Protein AF-A0A952A9D6-F1 (afdb_monomer_lite)

pLDDT: mean 92.49, std 7.64, range [70.94, 98.56]

Secondary structure (DSSP, 8-state):
-HHHHHHHHHGGGTTHHHHHHHHHHHHHHHHTTS-SSS-TTTTTPPB----SSSSS-TT-B-HHHHHHHHHHHHHHHT-

Structure (mmCIF, N/CA/C/O backbone):
data_AF-A0A952A9D6-F1
#
_entry.id   AF-A0A952A9D6-F1
#
loop_
_atom_site.group_PDB
_atom_site.id
_atom_site.type_symbol
_atom_site.label_atom_id
_atom_site.label_alt_id
_atom_site.label_comp_id
_atom_site.label_asym_id
_atom_site.label_entity_id
_atom_site.label_seq_id
_atom_site.pdbx_PDB_ins_code
_atom_site.Cartn_x
_atom_site.Cartn_y
_atom_site.Cartn_z
_atom_site.occupancy
_atom_site.B_iso_or_equiv
_atom_site.auth_seq_id
_atom_site.auth_comp_id
_atom_site.auth_asym_id
_atom_site.auth_atom_id
_atom_site.pdbx_PDB_model_num
ATOM 1 N N . VAL A 1 1 ? 2.201 -3.372 0.597 1.00 85.06 1 VAL A N 1
ATOM 2 C CA . VAL A 1 1 ? 2.582 -1.975 0.906 1.00 85.06 1 VAL A CA 1
ATOM 3 C C . VAL A 1 1 ? 4.058 -1.720 0.617 1.00 85.06 1 VAL A C 1
ATOM 5 O O . VAL A 1 1 ? 4.328 -1.162 -0.433 1.00 85.06 1 VAL A O 1
ATOM 8 N N . GLN A 1 2 ? 5.015 -2.253 1.390 1.00 93.06 2 GLN A N 1
ATOM 9 C CA . GLN 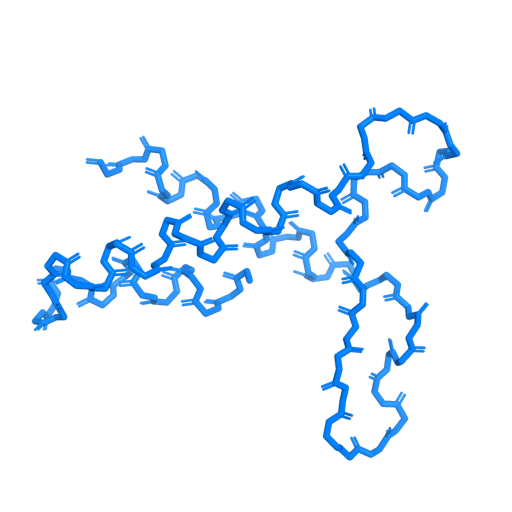A 1 2 ? 6.461 -2.081 1.133 1.00 93.06 2 GLN A CA 1
ATOM 10 C C . GLN A 1 2 ? 6.904 -2.566 -0.263 1.00 93.06 2 GLN A C 1
ATOM 12 O O . GLN A 1 2 ? 7.700 -1.915 -0.932 1.00 93.06 2 GLN A O 1
ATOM 17 N N . VAL A 1 3 ? 6.358 -3.694 -0.736 1.00 96.06 3 VAL A N 1
ATOM 18 C CA . VAL A 1 3 ? 6.650 -4.207 -2.088 1.00 96.06 3 VAL A CA 1
ATOM 19 C C . VAL A 1 3 ? 6.190 -3.228 -3.170 1.00 96.06 3 VAL A C 1
ATOM 21 O O . VAL A 1 3 ? 6.928 -2.985 -4.113 1.00 96.06 3 VAL A O 1
ATOM 24 N N . ALA A 1 4 ? 5.005 -2.627 -3.027 1.00 97.44 4 ALA A N 1
ATOM 25 C CA . ALA A 1 4 ? 4.492 -1.667 -4.004 1.00 97.44 4 ALA A CA 1
ATOM 26 C C . ALA A 1 4 ? 5.359 -0.399 -4.052 1.00 97.44 4 ALA A C 1
ATOM 28 O O . ALA A 1 4 ? 5.729 0.045 -5.131 1.00 97.44 4 ALA A O 1
ATOM 29 N N . GLU A 1 5 ? 5.759 0.127 -2.890 1.00 97.25 5 GLU A N 1
ATOM 30 C CA . GLU A 1 5 ? 6.728 1.227 -2.795 1.00 97.25 5 GLU A CA 1
ATOM 31 C C . GLU A 1 5 ? 8.062 0.885 -3.482 1.00 97.25 5 GLU A C 1
ATOM 33 O O . GLU A 1 5 ? 8.568 1.670 -4.281 1.00 97.25 5 GLU A O 1
ATOM 38 N N . SER A 1 6 ? 8.588 -0.323 -3.246 1.00 98.06 6 SER A N 1
ATOM 39 C CA . SER A 1 6 ? 9.825 -0.797 -3.882 1.00 98.06 6 SER A CA 1
ATOM 40 C C . SER A 1 6 ? 9.685 -0.895 -5.406 1.00 98.06 6 SER A C 1
ATOM 42 O O . SER A 1 6 ? 10.606 -0.533 -6.132 1.00 98.06 6 SER A O 1
ATOM 44 N N . LEU A 1 7 ? 8.528 -1.340 -5.909 1.00 98.50 7 LEU A N 1
ATOM 45 C CA . LEU A 1 7 ? 8.252 -1.393 -7.347 1.00 98.50 7 LEU A CA 1
ATOM 46 C C . LEU A 1 7 ? 8.240 0.006 -7.972 1.00 98.50 7 LEU A C 1
ATOM 48 O O . LEU A 1 7 ? 8.830 0.191 -9.033 1.00 98.50 7 LEU A O 1
ATOM 52 N N . PHE A 1 8 ? 7.633 0.996 -7.314 1.00 98.44 8 PHE A N 1
ATOM 53 C CA . PHE A 1 8 ? 7.653 2.378 -7.802 1.00 98.44 8 PHE A CA 1
ATOM 54 C C . PHE A 1 8 ? 9.059 2.974 -7.806 1.00 98.44 8 PHE A C 1
ATOM 56 O O . PHE A 1 8 ? 9.425 3.646 -8.765 1.00 98.44 8 PHE A O 1
ATOM 63 N N . TYR A 1 9 ? 9.867 2.683 -6.784 1.00 97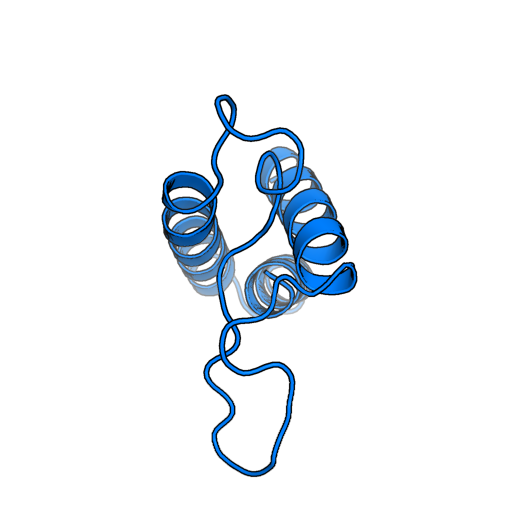.81 9 TYR A N 1
ATOM 64 C CA . TYR A 1 9 ? 11.267 3.107 -6.738 1.00 97.81 9 TYR A CA 1
ATOM 65 C C . TYR A 1 9 ? 12.108 2.485 -7.866 1.00 97.81 9 TYR A C 1
ATOM 67 O O . TYR A 1 9 ? 12.934 3.159 -8.477 1.00 97.81 9 TYR A O 1
ATOM 75 N N . LEU A 1 10 ? 11.892 1.200 -8.162 1.00 98.31 10 LEU A N 1
ATOM 76 C CA . LEU A 1 10 ? 12.652 0.460 -9.174 1.00 98.31 10 LEU A CA 1
ATOM 77 C C . LEU A 1 10 ? 12.171 0.707 -10.611 1.00 98.31 10 LEU A C 1
ATOM 79 O O . LEU A 1 10 ? 12.940 0.500 -11.551 1.00 98.31 10 LEU A O 1
ATOM 83 N N . ALA A 1 11 ? 10.928 1.151 -10.806 1.00 98.31 11 ALA A N 1
ATOM 84 C CA . ALA A 1 11 ? 10.369 1.439 -12.125 1.00 98.31 11 ALA A CA 1
ATOM 85 C C . ALA A 1 11 ? 11.264 2.365 -12.985 1.00 98.31 11 ALA A C 1
ATOM 87 O O . ALA A 1 11 ? 11.632 1.944 -14.086 1.00 98.31 11 ALA A O 1
ATOM 88 N N . PRO A 1 12 ? 11.713 3.550 -12.513 1.00 97.19 12 PRO A N 1
ATOM 89 C CA . PRO A 1 12 ? 12.612 4.414 -13.287 1.00 97.19 12 PRO A CA 1
ATOM 90 C C . PRO A 1 12 ? 14.047 3.875 -13.411 1.00 97.19 12 PRO A C 1
ATOM 92 O O . PRO A 1 12 ? 14.810 4.369 -14.236 1.00 97.19 12 PRO A O 1
ATOM 95 N N . LEU A 1 13 ? 14.430 2.864 -12.622 1.00 98.00 13 LEU A N 1
ATOM 96 C CA . LEU A 1 13 ? 15.774 2.268 -12.612 1.00 98.00 13 LEU A CA 1
ATOM 97 C C . LEU A 1 13 ? 15.906 1.045 -13.538 1.00 98.00 13 LEU A C 1
ATOM 99 O O . LEU A 1 13 ? 16.903 0.329 -13.478 1.00 98.00 13 LEU A O 1
ATOM 103 N N . GLY A 1 14 ? 14.906 0.796 -14.388 1.00 96.19 14 GLY A N 1
ATOM 104 C CA . GLY A 1 14 ? 14.901 -0.305 -15.356 1.00 96.19 14 GLY A CA 1
ATOM 105 C C . GLY A 1 14 ? 13.755 -1.305 -15.187 1.00 96.19 14 GLY A C 1
ATOM 106 O O . GLY A 1 14 ? 13.620 -2.197 -16.018 1.00 96.19 14 GLY A O 1
ATOM 107 N N . GLY A 1 15 ? 12.907 -1.159 -14.161 1.00 96.38 15 GLY A N 1
ATOM 108 C CA . GLY A 1 15 ? 11.697 -1.979 -13.999 1.00 96.38 15 GLY A CA 1
ATOM 109 C C . GLY A 1 15 ? 10.566 -1.630 -14.979 1.00 96.38 15 GLY A C 1
ATOM 110 O O . GLY A 1 15 ? 9.772 -2.497 -15.344 1.00 96.38 15 GLY A O 1
ATOM 111 N N . GLY A 1 16 ? 10.502 -0.371 -15.426 1.00 97.56 16 GLY A N 1
ATOM 112 C CA . GLY A 1 16 ? 9.549 0.120 -16.424 1.00 97.56 16 GLY A CA 1
ATOM 113 C C . GLY A 1 16 ? 8.078 0.085 -15.989 1.00 97.56 16 GLY A C 1
ATOM 114 O O . GLY A 1 16 ? 7.739 -0.099 -14.816 1.00 97.56 16 GLY A O 1
ATOM 115 N N . ASP A 1 17 ? 7.183 0.241 -16.967 1.00 98.12 17 ASP A N 1
ATOM 116 C CA . ASP A 1 17 ? 5.735 0.376 -16.743 1.00 98.12 17 ASP A CA 1
ATOM 117 C C . ASP A 1 17 ? 5.098 -0.856 -16.090 1.00 98.12 17 ASP A C 1
ATOM 119 O O . ASP A 1 17 ? 4.104 -0.742 -15.369 1.00 98.12 17 ASP A O 1
ATOM 123 N N . GLY A 1 18 ? 5.686 -2.041 -16.285 1.00 98.25 18 GLY A N 1
ATOM 124 C CA . GLY A 1 18 ? 5.223 -3.271 -15.642 1.00 98.25 18 GLY A CA 1
ATOM 125 C C . GLY A 1 18 ? 5.278 -3.187 -14.114 1.00 98.25 18 GLY A C 1
ATOM 126 O O . GLY A 1 18 ? 4.355 -3.638 -13.434 1.0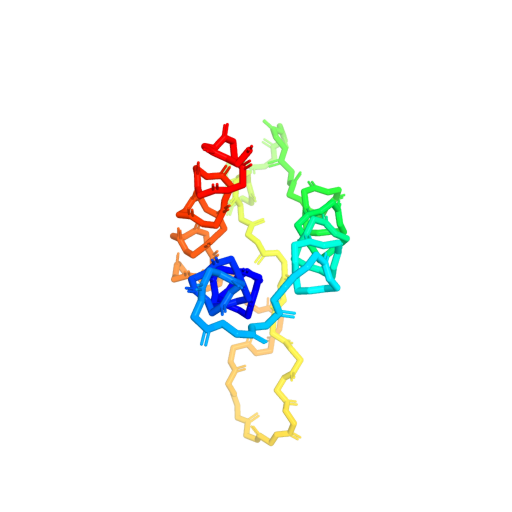0 98.25 18 GLY A O 1
ATOM 127 N N . PHE A 1 19 ? 6.314 -2.550 -13.561 1.00 98.50 19 PHE A N 1
ATOM 128 C CA . PHE A 1 19 ? 6.450 -2.358 -12.116 1.00 98.50 19 PHE A CA 1
ATOM 129 C C . PHE A 1 19 ? 5.454 -1.323 -11.594 1.00 98.50 19 PHE A C 1
ATOM 131 O O . PHE A 1 19 ? 4.853 -1.532 -10.539 1.00 98.50 19 PHE A O 1
ATOM 138 N N . VAL A 1 20 ? 5.210 -0.253 -12.358 1.00 98.50 20 VAL A N 1
ATOM 139 C CA . VAL A 1 20 ? 4.171 0.737 -12.033 1.00 98.50 20 VAL A CA 1
ATOM 140 C C . VAL A 1 20 ? 2.795 0.074 -11.989 1.00 98.50 20 VAL A C 1
ATOM 142 O O . VAL A 1 20 ? 2.063 0.237 -11.012 1.00 98.50 20 VAL A O 1
ATOM 145 N N . ALA A 1 21 ? 2.449 -0.714 -13.010 1.00 98.56 21 ALA A N 1
ATOM 146 C CA . ALA A 1 21 ? 1.172 -1.418 -13.083 1.00 98.56 21 ALA A CA 1
ATOM 147 C C . ALA A 1 21 ? 0.995 -2.403 -11.915 1.00 98.56 21 ALA A C 1
ATOM 149 O O . ALA A 1 21 ? -0.048 -2.403 -11.255 1.00 98.56 21 ALA A O 1
ATOM 150 N N . ALA A 1 22 ? 2.030 -3.192 -11.608 1.00 98.56 22 ALA A N 1
ATOM 151 C CA . ALA A 1 22 ? 2.015 -4.118 -10.481 1.00 98.56 22 ALA A CA 1
ATOM 152 C C . ALA A 1 22 ? 1.859 -3.387 -9.135 1.00 98.56 22 ALA A C 1
ATOM 154 O O . ALA A 1 22 ? 1.009 -3.764 -8.327 1.00 98.56 22 ALA A O 1
ATOM 155 N N . GLY A 1 23 ? 2.617 -2.309 -8.906 1.00 98.31 23 GLY A N 1
ATOM 156 C CA . GLY A 1 23 ? 2.527 -1.500 -7.689 1.00 98.31 23 GLY A CA 1
ATOM 157 C C . GLY A 1 23 ? 1.138 -0.883 -7.490 1.00 98.31 23 GLY A C 1
ATOM 158 O O . GLY A 1 23 ? 0.563 -1.010 -6.406 1.00 98.31 23 GLY A O 1
ATOM 159 N N . LYS A 1 24 ? 0.548 -0.306 -8.550 1.00 98.50 24 LYS A N 1
ATOM 160 C CA . LYS A 1 24 ? -0.828 0.229 -8.537 1.00 98.50 24 LYS A CA 1
ATOM 161 C C . LYS A 1 24 ? -1.848 -0.856 -8.184 1.00 98.50 24 LYS A C 1
ATOM 163 O O . LYS A 1 24 ? -2.714 -0.636 -7.338 1.00 98.50 24 LYS A O 1
ATOM 168 N N . GLY A 1 25 ? -1.716 -2.052 -8.763 1.00 98.50 25 GLY A N 1
ATOM 169 C CA . GLY A 1 25 ? -2.580 -3.196 -8.452 1.00 98.50 25 GLY A CA 1
ATOM 170 C C . GLY A 1 25 ? -2.495 -3.638 -6.986 1.00 98.50 25 GLY A C 1
ATOM 171 O O . GLY A 1 25 ? -3.522 -3.837 -6.332 1.00 98.50 25 GLY A O 1
ATOM 172 N N . LEU A 1 26 ? -1.280 -3.730 -6.438 1.00 97.25 26 LEU A N 1
ATOM 173 C CA . LEU A 1 26 ? -1.061 -4.078 -5.031 1.00 97.25 26 LEU A CA 1
ATOM 174 C C . LEU A 1 26 ? -1.669 -3.037 -4.082 1.00 97.25 26 LEU A C 1
ATOM 176 O O . LEU A 1 26 ? -2.337 -3.400 -3.113 1.00 97.25 26 LEU A O 1
ATOM 180 N N . ASN A 1 27 ? -1.475 -1.748 -4.359 1.00 97.62 27 ASN A N 1
ATOM 181 C CA . ASN A 1 27 ? -2.050 -0.684 -3.542 1.00 97.62 27 ASN A CA 1
ATOM 182 C C . ASN A 1 27 ? -3.573 -0.629 -3.641 1.00 97.62 27 ASN A C 1
ATOM 184 O O . ASN A 1 27 ? -4.233 -0.470 -2.615 1.00 97.62 27 ASN A O 1
ATOM 188 N N . ALA A 1 28 ? -4.147 -0.827 -4.831 1.00 97.56 28 ALA A N 1
ATOM 189 C CA . ALA A 1 28 ? -5.593 -0.933 -5.002 1.00 97.56 28 ALA A CA 1
ATOM 190 C C . ALA A 1 28 ? -6.183 -2.061 -4.140 1.00 97.56 28 ALA A C 1
ATOM 192 O O . ALA A 1 28 ? -7.191 -1.861 -3.458 1.00 97.56 28 ALA A O 1
ATOM 193 N N . PHE A 1 29 ? -5.522 -3.223 -4.099 1.00 96.00 29 PHE A N 1
ATOM 194 C CA . PHE A 1 29 ? -5.929 -4.319 -3.223 1.00 96.00 29 PHE A CA 1
ATOM 195 C C . PHE A 1 29 ? -5.806 -3.970 -1.735 1.00 96.00 29 PHE A C 1
ATOM 197 O O . PHE A 1 29 ? -6.700 -4.303 -0.966 1.00 96.00 29 PHE A O 1
ATOM 204 N N . VAL A 1 30 ? -4.739 -3.302 -1.298 1.00 94.88 30 VAL A N 1
ATOM 205 C CA . VAL A 1 30 ? -4.596 -2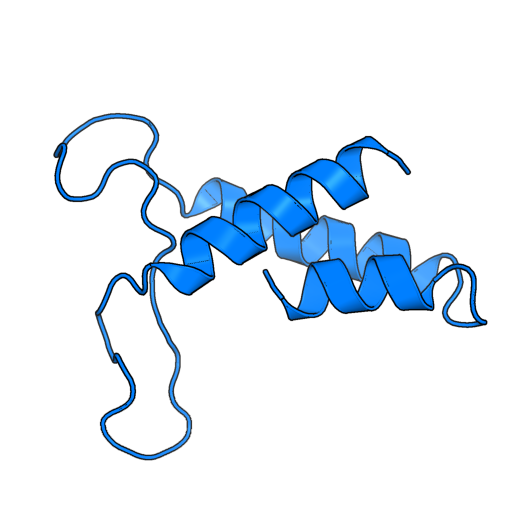.953 0.125 1.00 94.88 30 VAL A CA 1
ATOM 206 C C . VAL A 1 30 ? -5.600 -1.876 0.545 1.00 94.88 30 VAL A C 1
ATOM 208 O O . VAL A 1 30 ? -6.188 -1.979 1.613 1.00 94.88 30 VAL A O 1
ATOM 211 N N . ARG A 1 31 ? -5.868 -0.862 -0.286 1.00 95.44 31 ARG A N 1
ATOM 212 C CA . ARG A 1 31 ? -6.812 0.220 0.059 1.00 95.44 31 ARG A CA 1
ATOM 213 C C . ARG A 1 31 ? -8.205 -0.304 0.398 1.00 95.44 31 ARG A C 1
ATOM 215 O O . ARG A 1 31 ? -8.790 0.130 1.382 1.00 95.44 31 ARG A O 1
ATOM 222 N N . ARG A 1 32 ? -8.709 -1.290 -0.355 1.00 95.12 32 ARG A N 1
ATOM 223 C CA . ARG A 1 32 ? -10.013 -1.926 -0.070 1.00 95.12 32 ARG A CA 1
ATOM 224 C C . ARG A 1 32 ? -10.033 -2.742 1.227 1.00 95.12 32 ARG A C 1
ATOM 226 O O . ARG A 1 32 ? -11.099 -3.222 1.610 1.00 95.12 32 ARG A O 1
ATOM 233 N N . THR A 1 33 ? -8.884 -2.961 1.872 1.00 92.44 33 THR A N 1
ATOM 234 C CA . THR A 1 33 ? -8.806 -3.667 3.154 1.00 92.44 33 THR A CA 1
ATOM 235 C C . THR A 1 33 ? -8.629 -2.751 4.361 1.00 92.44 33 THR A C 1
ATOM 237 O O . THR A 1 33 ? -8.635 -3.247 5.483 1.00 92.44 33 THR A O 1
ATOM 240 N N . ILE A 1 34 ? -8.512 -1.438 4.180 1.00 94.56 34 ILE A N 1
ATOM 241 C CA . ILE A 1 34 ? -8.371 -0.497 5.294 1.00 94.56 34 ILE A CA 1
ATOM 242 C C . ILE A 1 34 ? -9.759 0.032 5.660 1.00 94.56 34 ILE A C 1
ATOM 244 O O . ILE A 1 34 ? -10.483 0.530 4.800 1.00 94.56 34 ILE A O 1
ATOM 248 N N . ALA A 1 35 ? -10.141 -0.098 6.930 1.00 95.12 35 ALA A N 1
ATOM 249 C CA . ALA A 1 35 ? -11.354 0.534 7.442 1.00 95.12 35 ALA A CA 1
ATOM 250 C C . ALA A 1 35 ? -11.113 2.043 7.600 1.00 95.12 35 ALA A C 1
ATOM 252 O O . ALA A 1 35 ? -10.084 2.445 8.145 1.00 95.12 35 ALA A O 1
ATOM 253 N N . LEU A 1 36 ? -12.040 2.865 7.106 1.00 95.81 36 LEU A N 1
ATOM 254 C CA . LEU A 1 36 ? -11.978 4.330 7.217 1.00 95.81 36 LEU A CA 1
ATOM 255 C C . LEU A 1 36 ? -12.902 4.878 8.314 1.00 95.81 36 LEU A C 1
ATOM 257 O O . LEU A 1 36 ? -12.790 6.043 8.681 1.00 95.81 36 LEU A O 1
ATOM 261 N N . ASP A 1 37 ? -13.790 4.036 8.835 1.00 97.31 37 ASP A N 1
ATOM 262 C CA . ASP A 1 37 ? -14.732 4.316 9.909 1.00 97.31 37 ASP A CA 1
ATOM 263 C C . ASP A 1 37 ? -14.957 3.054 10.767 1.00 97.31 37 ASP A C 1
ATOM 265 O O . ASP A 1 37 ? -14.427 1.976 10.475 1.00 97.31 37 ASP A O 1
ATOM 269 N N . GLY A 1 38 ? -15.718 3.204 11.854 1.00 96.69 38 GLY A N 1
ATOM 270 C CA . GLY A 1 38 ? -16.041 2.121 12.781 1.00 96.69 38 GLY A CA 1
ATOM 271 C C . GLY A 1 38 ? -15.177 2.138 14.039 1.00 96.69 38 GLY A C 1
ATOM 272 O O . GLY A 1 38 ? -15.008 3.185 14.663 1.00 96.69 38 GLY A O 1
ATOM 273 N N . ASP A 1 39 ? -14.692 0.963 14.438 1.00 95.44 39 ASP A N 1
ATOM 274 C CA . ASP A 1 39 ? -13.919 0.771 15.667 1.00 95.44 39 ASP A CA 1
ATOM 275 C C . ASP A 1 39 ? -12.610 1.592 15.634 1.00 95.44 39 ASP A C 1
ATOM 277 O O . ASP A 1 39 ? -11.766 1.342 14.764 1.00 95.44 39 ASP A O 1
ATOM 281 N N . PRO A 1 40 ? -12.416 2.562 16.552 1.00 94.69 40 PRO A N 1
ATOM 282 C CA . PRO A 1 40 ? -11.241 3.430 16.555 1.00 94.69 40 PRO A CA 1
ATOM 283 C C . PRO A 1 40 ? -9.918 2.671 16.717 1.00 94.69 40 PRO A C 1
ATOM 285 O O . PRO A 1 40 ? -8.890 3.180 16.275 1.00 94.69 40 PRO A O 1
ATOM 288 N N . ASP A 1 41 ? -9.936 1.457 17.272 1.00 90.44 41 ASP A N 1
ATOM 289 C CA . ASP A 1 41 ? -8.736 0.628 17.414 1.00 90.44 41 ASP A CA 1
ATOM 290 C C . ASP A 1 41 ? -8.347 -0.080 16.100 1.00 90.44 41 ASP A C 1
ATOM 292 O O . ASP A 1 41 ? -7.246 -0.622 15.973 1.00 90.44 41 ASP A O 1
ATOM 296 N N . LEU A 1 42 ? -9.237 -0.071 15.099 1.00 90.94 42 LEU A N 1
ATOM 297 C CA . LEU A 1 42 ? -9.064 -0.752 13.811 1.00 90.94 42 LEU A CA 1
ATOM 298 C C . LEU A 1 42 ? -8.971 0.207 12.617 1.00 90.94 42 LEU A C 1
ATOM 300 O O . LEU A 1 42 ? -8.406 -0.161 11.579 1.00 90.94 42 LEU A O 1
ATOM 304 N N . VAL A 1 43 ? -9.538 1.413 12.728 1.00 94.69 43 VAL A N 1
ATOM 305 C CA . VAL A 1 43 ? -9.525 2.418 11.653 1.00 94.69 43 VAL A CA 1
ATOM 306 C C . VAL A 1 43 ? -8.089 2.766 11.255 1.00 94.69 43 VAL A C 1
ATOM 308 O O . VAL A 1 43 ? -7.218 2.997 12.088 1.00 94.69 43 VAL A O 1
ATOM 311 N N . GLY A 1 44 ? -7.823 2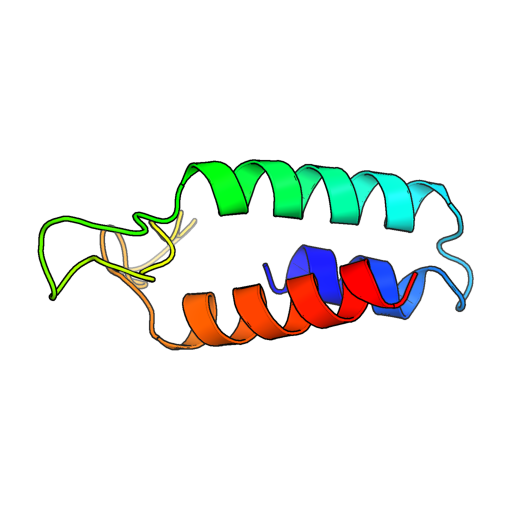.785 9.947 1.00 93.56 44 GLY A N 1
ATOM 312 C CA . GLY A 1 44 ? -6.487 3.037 9.396 1.00 93.56 44 GLY A CA 1
ATOM 313 C C . GLY A 1 44 ? -5.518 1.851 9.503 1.00 93.56 44 GLY A C 1
ATOM 314 O O . GLY A 1 44 ? -4.450 1.875 8.887 1.00 93.56 44 GLY A O 1
ATOM 315 N N . GLY A 1 45 ? -5.890 0.785 10.215 1.00 93.69 45 GLY A N 1
ATOM 316 C CA . GLY A 1 45 ? -5.103 -0.433 10.320 1.00 93.69 45 GLY A CA 1
ATOM 317 C C . GLY A 1 45 ? -5.024 -1.189 8.991 1.00 93.69 45 GLY A C 1
ATOM 318 O O . GLY A 1 45 ? -6.034 -1.475 8.343 1.00 93.69 45 GLY A O 1
ATOM 319 N N . VAL A 1 46 ? -3.811 -1.583 8.598 1.00 93.19 46 VAL A N 1
ATOM 320 C CA . VAL A 1 46 ? -3.595 -2.481 7.454 1.00 93.19 46 VAL A CA 1
ATOM 321 C C . VAL A 1 46 ? -3.696 -3.921 7.934 1.00 93.19 46 VAL A C 1
ATOM 323 O O . VAL A 1 46 ? -2.896 -4.367 8.756 1.00 93.19 46 VAL A O 1
ATOM 326 N N . ARG A 1 47 ? -4.696 -4.644 7.424 1.00 86.00 47 ARG A N 1
ATOM 327 C CA . ARG A 1 47 ? -4.986 -6.011 7.859 1.00 86.00 47 ARG A CA 1
ATOM 328 C C . ARG A 1 47 ? -3.889 -6.997 7.467 1.00 86.00 47 ARG A C 1
ATOM 330 O O . ARG A 1 47 ? -3.626 -7.193 6.282 1.00 86.00 47 ARG A O 1
ATOM 337 N N . GLY A 1 48 ? -3.410 -7.712 8.481 1.00 72.25 48 GLY A N 1
ATOM 338 C CA . GLY A 1 48 ? -2.754 -9.005 8.358 1.00 72.25 48 GLY A CA 1
ATOM 339 C C . GLY A 1 48 ? -1.260 -8.963 8.048 1.00 72.25 48 GLY A C 1
ATOM 340 O O . GLY A 1 48 ? -0.764 -8.156 7.266 1.00 72.25 48 GLY A O 1
ATOM 341 N N . SER A 1 49 ? -0.560 -9.941 8.611 1.00 70.94 49 SER A N 1
ATOM 342 C CA . SER A 1 49 ? 0.598 -10.582 8.001 1.00 70.94 49 SER A CA 1
ATOM 343 C C . SER A 1 49 ? 0.175 -11.996 7.576 1.00 70.94 49 SER A C 1
ATOM 345 O O . SER A 1 49 ? -0.638 -12.639 8.246 1.00 70.94 49 SER A O 1
ATOM 347 N N . PHE A 1 50 ? 0.706 -12.489 6.455 1.00 73.44 50 PHE A N 1
ATOM 348 C CA . PHE A 1 50 ? 0.710 -13.922 6.143 1.00 73.44 50 PHE A CA 1
ATOM 349 C C . PHE A 1 50 ? 2.131 -14.431 6.403 1.00 73.44 50 PHE A C 1
ATOM 351 O O . PHE A 1 50 ? 2.930 -14.500 5.466 1.00 73.44 50 PHE A O 1
ATOM 358 N N . PRO A 1 51 ? 2.512 -14.650 7.675 1.00 74.69 51 PRO A N 1
ATOM 359 C CA . PRO A 1 51 ? 3.841 -15.145 7.981 1.00 74.69 51 PRO A CA 1
ATOM 360 C C . PRO A 1 51 ? 3.969 -16.550 7.395 1.00 74.69 51 PRO A C 1
ATOM 362 O O . PRO A 1 51 ? 3.108 -17.399 7.627 1.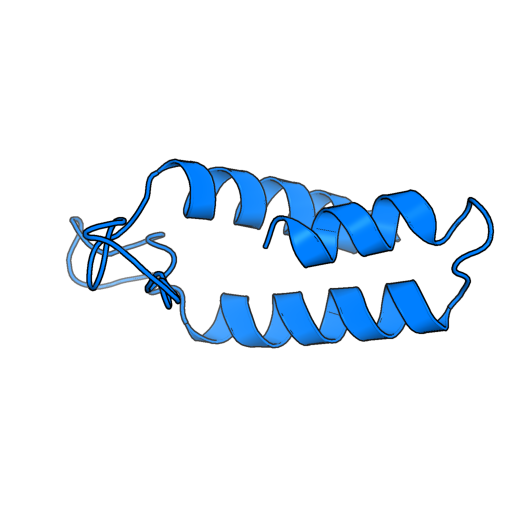00 74.69 51 PRO A O 1
ATOM 365 N N . ILE A 1 52 ? 5.020 -16.763 6.603 1.00 75.94 52 ILE A N 1
ATOM 366 C CA . ILE A 1 52 ? 5.339 -18.084 6.050 1.00 75.94 52 ILE A CA 1
ATOM 367 C C . ILE A 1 52 ? 5.773 -19.001 7.200 1.00 75.94 52 ILE A C 1
ATOM 369 O O . ILE A 1 52 ? 5.251 -20.103 7.311 1.00 75.94 52 ILE A O 1
ATOM 373 N N . ASP A 1 53 ? 6.606 -18.480 8.111 1.00 77.62 53 ASP A N 1
ATOM 374 C CA . ASP A 1 53 ? 7.095 -19.181 9.298 1.00 77.62 53 ASP A CA 1
ATOM 375 C C . ASP A 1 53 ? 7.071 -18.277 10.548 1.00 77.62 53 ASP A C 1
ATOM 377 O O . ASP A 1 53 ? 7.153 -17.047 10.459 1.00 77.62 53 ASP A O 1
ATOM 381 N N . GLY A 1 54 ? 7.010 -18.901 11.729 1.00 75.81 54 GLY A N 1
ATOM 382 C CA . GLY A 1 54 ? 7.146 -18.241 13.032 1.00 75.81 54 GLY A CA 1
ATOM 383 C C . GLY A 1 54 ? 5.899 -17.505 13.541 1.00 75.81 54 GLY A C 1
ATOM 384 O O . GLY A 1 54 ? 4.835 -17.493 12.926 1.00 75.81 54 GLY A O 1
ATOM 385 N N . GLU A 1 55 ? 6.038 -16.868 14.704 1.00 74.88 55 GLU A N 1
ATOM 386 C CA . GLU A 1 55 ? 4.954 -16.151 15.397 1.00 74.88 55 GLU A CA 1
ATOM 387 C C . GLU A 1 55 ? 4.766 -14.707 14.902 1.00 74.88 55 GLU A C 1
ATOM 389 O O . GLU A 1 55 ? 4.216 -13.856 15.601 1.00 74.88 55 GLU A O 1
ATOM 394 N N . TYR A 1 56 ? 5.245 -14.385 13.698 1.00 79.62 56 TYR A N 1
ATOM 395 C CA . TYR A 1 56 ? 5.321 -13.000 13.246 1.00 79.62 56 TYR A CA 1
ATOM 396 C C . TYR A 1 56 ? 3.940 -12.398 12.944 1.00 79.62 56 TYR A C 1
ATOM 398 O O . TYR A 1 56 ? 3.410 -12.494 11.833 1.00 79.62 56 TYR A O 1
ATOM 406 N N . GLY A 1 57 ? 3.365 -11.734 13.948 1.00 78.12 57 GLY A N 1
ATOM 407 C CA . GLY A 1 57 ? 2.242 -10.804 13.816 1.00 78.12 57 GLY A CA 1
ATOM 408 C C . GLY A 1 57 ? 0.974 -11.394 13.199 1.00 78.12 57 GLY A C 1
ATOM 409 O O . GLY A 1 57 ? 0.160 -10.637 12.671 1.00 78.12 57 GLY A O 1
ATOM 410 N N . ARG A 1 58 ? 0.804 -12.724 13.211 1.00 81.12 58 ARG A N 1
ATOM 411 C CA . ARG A 1 58 ? -0.357 -13.380 12.598 1.00 81.12 58 ARG A CA 1
ATOM 412 C C . ARG A 1 58 ? -1.629 -12.839 13.253 1.00 81.12 58 ARG A C 1
ATOM 414 O O . ARG A 1 58 ? -1.760 -12.906 14.470 1.00 81.12 58 ARG A O 1
ATOM 421 N N . TRP A 1 59 ? -2.553 -12.321 12.442 1.00 81.56 59 TRP A N 1
ATOM 422 C CA . TRP A 1 59 ? -3.789 -11.653 12.893 1.00 81.56 59 TRP A CA 1
ATOM 423 C C . TRP A 1 59 ? -3.605 -10.307 13.612 1.00 81.56 59 TRP A C 1
ATOM 425 O O . TRP A 1 59 ? -4.568 -9.785 14.163 1.00 81.56 59 TRP A O 1
ATOM 435 N N . ALA A 1 60 ? -2.409 -9.718 13.577 1.00 85.38 60 ALA A N 1
ATOM 436 C CA . ALA A 1 60 ? -2.147 -8.411 14.166 1.00 85.38 60 ALA A CA 1
ATOM 437 C C . ALA A 1 60 ? -2.222 -7.277 13.132 1.00 85.38 60 ALA A C 1
ATOM 439 O O . ALA A 1 60 ? -1.991 -7.467 11.933 1.00 85.38 60 ALA A O 1
ATOM 440 N N . TYR A 1 61 ? -2.478 -6.071 13.637 1.00 88.19 61 TYR A N 1
ATOM 441 C CA . TYR A 1 61 ? -2.236 -4.822 12.926 1.00 88.19 61 TYR A CA 1
ATOM 442 C C . TYR A 1 61 ? -0.846 -4.314 13.277 1.00 88.19 61 TYR A C 1
ATOM 444 O O . TYR A 1 61 ? -0.586 -3.870 14.393 1.00 88.19 61 TYR A O 1
ATOM 452 N N . LEU A 1 62 ? 0.067 -4.396 12.318 1.00 88.50 62 LEU A N 1
ATOM 453 C CA . LEU A 1 62 ? 1.435 -3.944 12.520 1.00 88.50 62 LEU A CA 1
ATOM 454 C C . LEU A 1 62 ? 1.538 -2.459 12.164 1.00 88.50 62 LEU A C 1
ATOM 456 O O . LEU A 1 62 ? 1.191 -2.057 11.052 1.00 88.50 62 LEU A O 1
ATOM 460 N N . ASN A 1 63 ? 2.050 -1.642 13.084 1.00 88.69 63 ASN A N 1
ATOM 461 C CA . ASN A 1 63 ? 2.179 -0.191 12.900 1.00 88.69 63 ASN A CA 1
ATOM 462 C C . ASN A 1 63 ? 2.970 0.182 11.630 1.00 88.69 63 ASN A C 1
ATOM 464 O O . ASN A 1 63 ? 2.578 1.082 10.885 1.00 88.69 63 ASN A O 1
ATOM 468 N N . TRP A 1 64 ? 4.042 -0.550 11.322 1.00 90.00 64 TRP A N 1
ATOM 469 C CA . TRP A 1 64 ? 4.835 -0.331 10.114 1.00 90.00 64 TRP A CA 1
ATOM 470 C C . TRP A 1 64 ? 4.054 -0.609 8.830 1.00 90.00 64 TRP A C 1
ATOM 472 O O . TRP A 1 64 ? 4.341 0.008 7.807 1.00 90.00 64 TRP A O 1
ATOM 482 N N . ALA A 1 65 ? 3.047 -1.488 8.854 1.00 92.50 65 ALA A N 1
ATOM 483 C CA . ALA A 1 65 ? 2.243 -1.762 7.669 1.00 92.50 65 ALA A CA 1
ATOM 484 C C . ALA A 1 65 ? 1.433 -0.521 7.264 1.00 92.50 65 ALA A C 1
ATOM 486 O O . ALA A 1 65 ? 1.380 -0.201 6.078 1.00 92.50 65 ALA A O 1
ATOM 487 N N . ALA A 1 66 ? 0.886 0.218 8.237 1.00 93.81 66 ALA A N 1
ATOM 488 C CA . ALA A 1 66 ? 0.212 1.493 7.991 1.00 93.81 66 ALA A CA 1
ATOM 489 C C . ALA A 1 66 ? 1.182 2.561 7.458 1.00 93.81 66 ALA A C 1
ATOM 491 O O . ALA A 1 66 ? 0.884 3.202 6.452 1.00 93.81 66 ALA A O 1
ATOM 492 N N . LYS A 1 67 ? 2.378 2.688 8.052 1.00 94.88 67 LYS A N 1
ATOM 493 C CA . LYS A 1 67 ? 3.439 3.585 7.555 1.00 94.88 67 LYS A CA 1
ATOM 494 C C . LYS A 1 67 ? 3.762 3.309 6.084 1.00 94.88 67 LYS A C 1
ATOM 496 O O . LYS A 1 67 ? 3.645 4.198 5.250 1.00 94.88 67 LYS A O 1
ATOM 501 N N . PHE A 1 68 ? 4.103 2.063 5.747 1.00 95.44 68 PHE A N 1
ATOM 502 C CA . PHE A 1 68 ? 4.447 1.691 4.371 1.00 95.44 68 PHE A CA 1
ATOM 503 C C . PHE A 1 68 ? 3.260 1.807 3.409 1.00 95.44 68 PHE A C 1
ATOM 505 O O . PHE A 1 68 ? 3.462 1.965 2.207 1.00 95.44 68 PHE A O 1
ATOM 512 N N . ALA A 1 69 ? 2.020 1.693 3.899 1.00 96.12 69 ALA A N 1
ATOM 513 C CA . ALA A 1 69 ? 0.845 1.945 3.071 1.00 96.12 69 ALA A CA 1
ATOM 514 C C . ALA A 1 69 ? 0.808 3.407 2.638 1.00 96.12 69 ALA A C 1
ATOM 516 O O . ALA A 1 69 ? 0.720 3.681 1.446 1.00 96.12 69 ALA A O 1
ATOM 517 N N . ILE A 1 70 ? 0.926 4.331 3.595 1.00 96.69 70 ILE A N 1
ATOM 518 C CA . ILE A 1 70 ? 0.900 5.767 3.320 1.00 96.69 70 ILE A CA 1
ATOM 519 C C . ILE A 1 70 ? 2.057 6.177 2.410 1.00 96.69 70 ILE A C 1
ATOM 521 O O . ILE A 1 70 ? 1.802 6.832 1.401 1.00 96.69 70 ILE A O 1
ATOM 525 N N . ASP A 1 71 ? 3.284 5.734 2.688 1.00 97.81 71 ASP A N 1
ATOM 526 C CA . ASP A 1 71 ? 4.441 6.058 1.842 1.00 97.81 71 ASP A CA 1
ATOM 527 C C . ASP A 1 71 ? 4.239 5.567 0.405 1.00 97.81 71 ASP A C 1
ATOM 529 O O . ASP A 1 71 ? 4.390 6.327 -0.554 1.00 97.81 71 ASP A O 1
ATOM 533 N N . SER A 1 72 ? 3.790 4.318 0.244 1.00 98.06 72 SER A N 1
ATOM 534 C CA . SER A 1 72 ? 3.500 3.762 -1.076 1.00 98.06 72 SER A CA 1
ATOM 535 C C . SER A 1 72 ? 2.366 4.505 -1.790 1.00 98.06 72 SER A C 1
ATOM 537 O O . SER A 1 72 ? 2.426 4.694 -3.003 1.00 98.06 72 SER A O 1
ATOM 539 N N . PHE A 1 73 ? 1.332 4.946 -1.068 1.00 97.88 73 PHE A N 1
ATOM 540 C CA . PHE A 1 73 ? 0.225 5.703 -1.655 1.00 97.88 73 PHE A CA 1
ATOM 541 C C . PHE A 1 73 ? 0.654 7.108 -2.083 1.00 97.88 73 PHE A C 1
ATOM 543 O O . PHE A 1 73 ? 0.186 7.588 -3.114 1.00 97.88 73 PHE A O 1
ATOM 550 N N . ILE A 1 74 ? 1.540 7.753 -1.322 1.00 98.25 74 ILE A N 1
ATOM 551 C CA . ILE A 1 74 ? 2.140 9.037 -1.693 1.00 98.25 74 ILE A CA 1
ATOM 552 C C . ILE A 1 74 ? 3.013 8.863 -2.938 1.00 98.25 74 ILE A C 1
ATOM 554 O O . ILE A 1 74 ? 2.874 9.647 -3.875 1.00 98.25 74 ILE A O 1
ATOM 558 N N . ALA A 1 75 ? 3.847 7.819 -2.980 1.00 97.94 75 ALA A N 1
ATOM 559 C CA . ALA A 1 75 ? 4.666 7.501 -4.146 1.00 97.94 75 ALA A CA 1
ATOM 560 C C . ALA A 1 75 ? 3.803 7.265 -5.394 1.00 97.94 75 ALA A C 1
ATOM 562 O O . ALA A 1 75 ? 4.052 7.873 -6.426 1.00 97.94 75 ALA A O 1
ATOM 563 N N . GLU A 1 76 ? 2.736 6.465 -5.290 1.00 98.19 76 GLU A N 1
ATOM 564 C CA . GLU A 1 76 ? 1.807 6.225 -6.401 1.00 98.19 76 GLU A CA 1
ATOM 565 C C . GLU A 1 76 ? 1.117 7.500 -6.892 1.00 98.19 76 GLU A C 1
ATOM 567 O O . GLU A 1 76 ? 0.913 7.657 -8.091 1.00 98.19 76 GLU A O 1
ATOM 572 N N . LYS A 1 77 ? 0.750 8.408 -5.979 1.00 97.69 77 LYS A N 1
ATOM 573 C CA . LYS A 1 77 ? 0.123 9.692 -6.322 1.00 97.69 77 LYS A CA 1
ATOM 574 C C . LYS A 1 77 ? 1.071 10.611 -7.105 1.00 97.69 77 LYS A C 1
ATOM 576 O O . LYS A 1 77 ? 0.597 11.501 -7.803 1.00 97.69 77 LYS A O 1
ATOM 581 N N . ALA A 1 78 ? 2.381 10.430 -6.953 1.00 95.81 78 ALA A N 1
ATOM 582 C CA . ALA A 1 78 ? 3.406 11.227 -7.620 1.00 95.81 78 ALA A CA 1
ATOM 583 C C . ALA A 1 78 ? 3.820 10.684 -9.005 1.00 95.81 78 ALA A C 1
ATOM 585 O O . ALA A 1 78 ? 4.645 11.323 -9.659 1.00 95.81 78 ALA A O 1
ATOM 586 N N . LEU A 1 79 ? 3.276 9.534 -9.434 1.00 90.94 79 LEU A N 1
ATOM 587 C CA . LEU A 1 79 ? 3.496 8.918 -10.752 1.00 90.94 79 LEU A CA 1
ATOM 588 C C . LEU A 1 79 ? 2.463 9.386 -11.779 1.00 90.94 79 LEU A C 1
ATOM 590 O O . LEU A 1 79 ? 2.886 9.738 -12.899 1.00 90.94 79 LEU A O 1
#

Radius of gyration: 13.6 Å; chains: 1; bounding box: 32×30×34 Å

Sequence (79 aa):
VQVAESLFYLAPLGGGDGFVAAGKGLNAFVRRTIALDGDPDLVGGVRGSFPIDGEYGRWAYLNWAAKFAIDSFIAEKAL

Foldseek 3Di:
DLQLQVLLVCCVVPSPPVSLVVSVVVLVVQVVQAACDDDPVRHLFRAADPDPDDPPQGRHRDPVVSVSSVSSVVSNVVD